Protein AF-X0ZVR0-F1 (afdb_monomer_lite)

Organism: NCBI:txid412755

Foldseek 3Di:
DVVVVVVVVVVVVVVVVPDDDDDPDPPQPDDLQQPPQDADPVQVLCCQLPVDHGDRDGHDDDDPDPDPPPPDDDPVRSVVSNPDPPPCPFDDLANDPAQDWDAGPDDVRGGIDGHDD

Radius of gyration: 25.22 Å; chains: 1; bounding box: 47×50×64 Å

pLDDT: mean 75.49, std 10.74, range [48.56, 94.75]

Structure (mmCIF, N/CA/C/O backbone):
data_AF-X0ZVR0-F1
#
_entry.id   AF-X0ZVR0-F1
#
loop_
_atom_site.group_PDB
_atom_site.id
_atom_site.type_symbol
_atom_site.label_atom_id
_atom_site.label_alt_id
_atom_site.label_comp_id
_atom_site.label_asym_id
_atom_site.label_entity_id
_atom_site.label_seq_id
_atom_site.pdbx_PDB_ins_code
_atom_site.Cartn_x
_atom_site.Cartn_y
_atom_site.Cartn_z
_atom_site.occupancy
_atom_site.B_iso_or_equiv
_atom_site.auth_seq_id
_atom_site.auth_comp_id
_atom_site.auth_asym_id
_atom_site.auth_atom_id
_atom_site.pdbx_PDB_model_num
ATOM 1 N N . MET A 1 1 ? -19.867 -28.840 44.550 1.00 60.94 1 MET A N 1
ATOM 2 C CA . MET A 1 1 ? -18.843 -29.578 43.768 1.00 60.94 1 MET A CA 1
ATOM 3 C C . MET A 1 1 ? -19.136 -29.657 42.271 1.00 60.94 1 MET A C 1
ATOM 5 O O . MET A 1 1 ? -18.25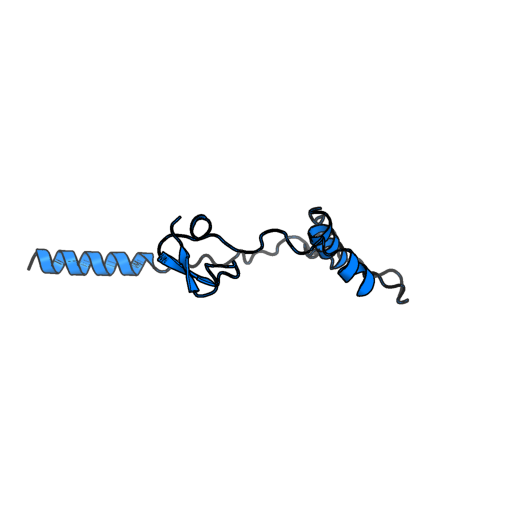3 -29.303 41.509 1.00 60.94 1 MET A O 1
ATOM 9 N N . LYS A 1 2 ? -20.337 -30.060 41.825 1.00 60.06 2 LYS A N 1
ATOM 10 C CA . LYS A 1 2 ? -20.634 -30.280 40.389 1.00 60.06 2 LYS A CA 1
ATOM 11 C C . LYS A 1 2 ? -20.452 -29.037 39.494 1.00 60.06 2 LYS A C 1
ATOM 13 O O . LYS A 1 2 ? -19.868 -29.142 38.427 1.00 60.06 2 LYS A O 1
ATOM 18 N N . ILE A 1 3 ? -20.882 -27.861 39.965 1.00 71.81 3 ILE A N 1
ATOM 19 C CA . ILE A 1 3 ? -20.752 -26.588 39.225 1.00 71.81 3 ILE A CA 1
ATOM 20 C C . ILE A 1 3 ? -19.284 -26.144 39.142 1.00 71.81 3 ILE A C 1
ATOM 22 O O . ILE A 1 3 ? -18.818 -25.739 38.086 1.00 71.81 3 ILE A O 1
ATOM 26 N N . PHE A 1 4 ? -18.532 -26.302 40.234 1.00 74.62 4 PHE A N 1
ATOM 27 C CA . PHE A 1 4 ? -17.103 -25.980 40.272 1.00 74.62 4 PHE A CA 1
ATOM 28 C C . PHE A 1 4 ? -16.294 -26.847 39.297 1.00 74.62 4 PHE A C 1
ATOM 30 O O . PHE A 1 4 ? -15.431 -26.340 38.591 1.00 74.62 4 PHE A O 1
ATOM 37 N N . LEU A 1 5 ? -16.624 -28.141 39.207 1.00 76.31 5 LEU A N 1
ATOM 38 C CA . LEU A 1 5 ? -15.991 -29.060 38.263 1.00 76.31 5 LEU A CA 1
ATOM 39 C C . LEU A 1 5 ? -16.285 -28.671 36.802 1.00 76.31 5 LEU A C 1
ATOM 41 O O . LEU A 1 5 ? -15.384 -28.700 35.971 1.00 76.31 5 LEU A O 1
ATOM 45 N N . ALA A 1 6 ? -17.521 -28.258 36.499 1.00 79.81 6 ALA A N 1
ATOM 46 C CA . ALA A 1 6 ? -17.919 -27.828 35.158 1.00 79.81 6 ALA A CA 1
ATOM 47 C C . ALA A 1 6 ? -17.213 -26.534 34.716 1.00 79.81 6 ALA A C 1
ATOM 49 O O . ALA A 1 6 ? -16.789 -26.424 33.568 1.00 79.81 6 ALA A O 1
ATOM 50 N N . VAL A 1 7 ? -17.033 -25.580 35.635 1.00 81.94 7 VAL A N 1
ATOM 51 C CA . VAL A 1 7 ? -16.326 -24.318 35.360 1.00 81.94 7 VAL A CA 1
ATOM 52 C C . VAL A 1 7 ? -14.843 -24.566 35.079 1.00 81.94 7 VAL A C 1
ATOM 54 O O . VAL A 1 7 ? -14.304 -24.012 34.123 1.00 81.94 7 VAL A O 1
ATOM 57 N N . VAL A 1 8 ? -14.191 -25.445 35.847 1.00 83.75 8 VAL A N 1
ATOM 58 C CA . VAL A 1 8 ? -12.783 -25.807 35.613 1.00 83.75 8 VAL A CA 1
ATOM 59 C C . VAL A 1 8 ? -12.618 -26.519 34.269 1.00 83.75 8 VAL A C 1
ATOM 61 O O . VAL A 1 8 ? -11.731 -26.165 33.497 1.00 83.75 8 VAL A O 1
ATOM 64 N N . LEU A 1 9 ? -13.507 -27.460 33.941 1.00 83.25 9 LEU A N 1
ATOM 65 C CA . LEU A 1 9 ? -13.450 -28.186 32.671 1.00 83.25 9 LEU A CA 1
ATOM 66 C C . LEU A 1 9 ? -13.665 -27.254 31.465 1.00 83.25 9 LEU A C 1
ATOM 68 O O . LEU A 1 9 ? -12.963 -27.365 30.462 1.00 83.25 9 LEU A O 1
ATOM 72 N N . SER A 1 10 ? -14.582 -26.288 31.586 1.00 80.69 10 SER A N 1
ATOM 73 C CA . SER A 1 10 ? -14.834 -25.267 30.562 1.00 80.69 10 SER A CA 1
ATOM 74 C C . SER A 1 10 ? -13.641 -24.328 30.364 1.00 80.69 10 SER A C 1
ATOM 76 O O . SER A 1 10 ? -13.323 -23.980 29.228 1.00 80.69 10 SER A O 1
ATOM 78 N N . ALA A 1 11 ? -12.973 -23.919 31.445 1.00 79.25 11 ALA A N 1
ATOM 79 C CA . ALA A 1 11 ? -11.795 -23.057 31.369 1.00 79.25 11 ALA A CA 1
ATOM 80 C C . ALA A 1 11 ? -10.603 -23.779 30.717 1.00 79.25 11 ALA A C 1
ATOM 82 O O . ALA A 1 11 ? -9.895 -23.193 29.897 1.00 79.25 11 ALA A O 1
ATOM 83 N N . MET A 1 12 ? -10.421 -25.070 31.013 1.00 79.38 12 MET A N 1
ATOM 84 C CA . MET A 1 12 ? -9.390 -25.897 30.377 1.00 79.38 12 MET A CA 1
ATOM 85 C C . MET A 1 12 ? -9.652 -26.099 28.879 1.00 79.38 12 MET A C 1
ATOM 87 O O . MET A 1 12 ? -8.717 -26.055 28.083 1.00 79.38 12 MET A O 1
ATOM 91 N N . PHE A 1 13 ? -10.916 -26.262 28.479 1.00 76.94 13 PHE A N 1
ATOM 92 C CA . PHE A 1 13 ? -11.284 -26.416 27.070 1.00 76.94 13 PHE A CA 1
ATOM 93 C C . PHE A 1 13 ? -11.037 -25.134 26.257 1.00 76.94 13 PHE A C 1
ATOM 95 O O . PHE A 1 13 ? -10.574 -25.193 25.121 1.00 76.94 13 PHE A O 1
ATOM 102 N N . MET A 1 14 ? -11.277 -23.963 26.856 1.00 75.25 14 MET A N 1
ATOM 103 C CA . MET A 1 14 ? -11.060 -22.666 26.206 1.00 75.25 14 MET A CA 1
ATOM 104 C C . MET A 1 14 ? -9.567 -22.341 26.024 1.00 75.25 14 MET A C 1
ATOM 106 O O . MET A 1 14 ? -9.182 -21.787 24.997 1.00 75.25 14 MET A O 1
ATOM 110 N N . ALA A 1 15 ? -8.709 -22.757 26.962 1.00 70.31 15 ALA A N 1
ATOM 111 C CA . ALA A 1 15 ? -7.257 -22.620 26.829 1.00 70.31 15 ALA A CA 1
ATOM 112 C C . ALA A 1 15 ? -6.674 -23.480 25.688 1.00 70.31 15 ALA A C 1
ATOM 114 O O . ALA A 1 15 ? -5.698 -23.080 25.058 1.00 70.31 15 ALA A O 1
ATOM 115 N N . PHE A 1 16 ? -7.291 -24.628 25.381 1.00 68.06 16 PHE A N 1
ATOM 116 C CA . PHE A 1 16 ? -6.835 -25.531 24.318 1.00 68.06 16 PHE A CA 1
ATOM 117 C C . PHE A 1 16 ? -7.080 -24.977 22.902 1.00 68.06 16 PHE A C 1
ATOM 119 O O . PHE A 1 16 ? -6.340 -25.291 21.975 1.00 68.06 16 PHE A O 1
ATOM 126 N N . MET A 1 17 ? -8.081 -24.108 22.730 1.00 68.31 17 MET A N 1
ATOM 127 C CA . MET A 1 17 ? -8.435 -23.519 21.428 1.00 68.31 17 MET A CA 1
ATOM 128 C C . MET A 1 17 ? -7.579 -22.298 21.044 1.00 68.31 17 MET A C 1
ATOM 130 O O . MET A 1 17 ? -7.658 -21.826 19.915 1.00 68.31 17 MET A O 1
ATOM 134 N N . CYS A 1 18 ? -6.735 -21.789 21.948 1.00 61.69 18 CYS A N 1
ATOM 135 C CA . CYS A 1 18 ? -5.964 -20.553 21.751 1.00 61.69 18 CYS A CA 1
ATOM 136 C C . CYS A 1 18 ? -4.625 -20.751 20.990 1.00 61.69 18 CYS A C 1
ATOM 138 O O . CYS A 1 18 ? -3.825 -19.826 20.893 1.00 61.69 18 CYS A O 1
ATOM 140 N N . GLY A 1 19 ? -4.333 -21.956 20.483 1.00 59.97 19 GLY A N 1
ATOM 141 C CA . GLY A 1 19 ? -2.948 -22.373 20.207 1.00 59.97 19 GLY A CA 1
ATOM 142 C C . GLY A 1 19 ? -2.531 -22.676 18.766 1.00 59.97 19 GLY A C 1
ATOM 143 O O . GLY A 1 19 ? -1.396 -23.104 18.582 1.00 59.97 19 GLY A O 1
ATOM 144 N N . THR A 1 20 ? -3.369 -22.498 17.743 1.00 61.00 20 THR A N 1
ATOM 145 C CA . THR A 1 20 ? -2.951 -22.799 16.356 1.00 61.00 20 THR A CA 1
ATOM 146 C C . THR A 1 20 ? -2.746 -21.521 15.552 1.00 61.00 20 THR A C 1
ATOM 148 O O . THR A 1 20 ? -3.603 -21.072 14.800 1.00 61.00 20 THR A O 1
ATOM 151 N N . GLY A 1 21 ? -1.572 -20.910 15.718 1.00 63.31 21 GLY A N 1
ATOM 152 C CA . GLY A 1 21 ? -1.073 -19.969 14.721 1.00 63.31 21 GLY A CA 1
ATOM 153 C C . GLY A 1 21 ? -0.7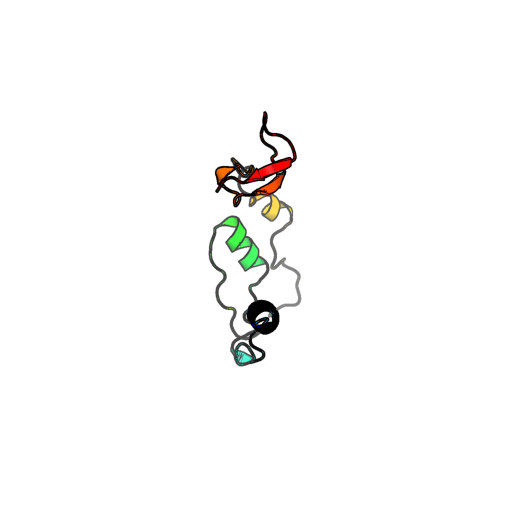73 -20.752 13.447 1.00 63.31 21 GLY A C 1
ATOM 154 O O . GLY A 1 21 ? 0.066 -21.651 13.471 1.00 63.31 21 GLY A O 1
ATOM 155 N N . MET A 1 22 ? -1.475 -20.459 12.352 1.00 65.69 22 MET A N 1
ATOM 156 C CA . MET A 1 22 ? -1.100 -20.995 11.047 1.00 65.69 22 MET A CA 1
ATOM 157 C C . MET A 1 22 ? 0.254 -20.398 10.672 1.00 65.69 22 MET A C 1
ATOM 159 O O . MET A 1 22 ? 0.354 -19.218 10.341 1.00 65.69 22 MET A O 1
ATOM 163 N N . ALA A 1 23 ? 1.307 -21.205 10.784 1.00 68.69 23 ALA A N 1
ATOM 164 C CA . ALA A 1 23 ? 2.558 -20.899 10.118 1.00 68.69 23 ALA A CA 1
ATOM 165 C C . ALA A 1 23 ? 2.291 -20.899 8.607 1.00 68.69 23 ALA A C 1
ATOM 167 O O . ALA A 1 23 ? 1.524 -21.730 8.115 1.00 68.69 23 ALA A O 1
ATOM 168 N N . GLY A 1 24 ? 2.886 -19.944 7.891 1.00 67.62 24 GLY A N 1
ATOM 169 C CA . GLY A 1 24 ? 2.844 -19.937 6.432 1.00 67.62 24 GLY A CA 1
ATOM 170 C C . GLY A 1 24 ? 3.418 -21.232 5.853 1.00 67.62 24 GLY A C 1
ATOM 171 O O . GLY A 1 24 ? 4.112 -21.982 6.545 1.00 67.62 24 GLY A O 1
ATOM 172 N N . ASP A 1 25 ? 3.112 -21.495 4.586 1.00 78.06 25 ASP A N 1
ATOM 173 C CA . ASP A 1 25 ? 3.641 -22.665 3.895 1.00 78.06 25 ASP A CA 1
ATOM 174 C C . ASP A 1 25 ? 5.179 -22.604 3.843 1.00 78.06 25 ASP A C 1
ATOM 176 O O . ASP A 1 25 ? 5.757 -21.598 3.432 1.00 78.06 25 ASP A O 1
ATOM 180 N N . ILE A 1 26 ? 5.835 -23.672 4.308 1.00 74.94 26 ILE A N 1
ATOM 181 C CA . ILE A 1 26 ? 7.296 -23.821 4.252 1.00 74.94 26 ILE A CA 1
ATOM 182 C C . ILE A 1 26 ? 7.758 -24.434 2.930 1.00 74.94 26 ILE A C 1
ATOM 184 O O . ILE A 1 26 ? 8.963 -24.518 2.683 1.00 74.94 26 ILE A O 1
ATOM 188 N N . ASN A 1 27 ? 6.824 -24.919 2.109 1.00 80.25 27 ASN A N 1
ATOM 189 C CA . ASN A 1 27 ? 7.152 -25.425 0.793 1.00 80.25 27 ASN A CA 1
ATOM 190 C C . ASN A 1 27 ? 7.686 -24.278 -0.072 1.00 80.25 27 ASN A C 1
ATOM 192 O O . ASN A 1 27 ? 7.187 -23.151 0.007 1.00 80.25 27 ASN A O 1
ATOM 196 N N . PRO A 1 28 ? 8.709 -24.544 -0.899 1.00 67.06 28 PRO A N 1
ATOM 197 C CA . PRO A 1 28 ? 9.207 -23.543 -1.822 1.00 67.06 28 PRO A CA 1
ATOM 198 C C . PRO A 1 28 ? 8.066 -23.104 -2.758 1.00 67.06 28 PRO A C 1
ATOM 200 O O . PRO A 1 28 ? 7.311 -23.955 -3.230 1.00 67.06 28 PRO A O 1
ATOM 203 N N . PRO A 1 29 ? 7.940 -21.797 -3.051 1.00 69.06 29 PRO A N 1
ATOM 204 C CA . PRO A 1 29 ? 6.828 -21.255 -3.837 1.00 69.06 29 PRO A CA 1
ATOM 205 C C . PRO A 1 29 ? 6.832 -21.693 -5.313 1.00 69.06 29 PRO A C 1
ATOM 207 O O . PRO A 1 29 ? 5.895 -21.382 -6.041 1.00 69.06 29 PRO A O 1
ATOM 210 N N . GLY A 1 30 ? 7.871 -22.401 -5.754 1.00 73.44 30 GLY A N 1
ATOM 211 C CA . GLY A 1 30 ? 8.051 -22.889 -7.116 1.00 73.44 30 GLY A CA 1
ATOM 212 C C . GLY A 1 30 ? 9.457 -23.447 -7.316 1.00 73.44 30 GLY A C 1
ATOM 213 O O . GLY A 1 30 ? 10.277 -23.471 -6.388 1.00 73.44 30 GLY A O 1
ATOM 214 N N . LEU A 1 31 ? 9.740 -23.909 -8.529 1.00 76.25 31 LEU A N 1
ATOM 215 C CA . LEU A 1 31 ? 11.089 -24.256 -8.959 1.00 76.25 31 LEU A CA 1
ATOM 216 C C . LEU A 1 31 ? 11.906 -22.968 -9.182 1.00 76.25 31 LEU A C 1
ATOM 218 O O . LEU A 1 31 ? 11.337 -21.920 -9.472 1.00 76.25 31 LEU A O 1
ATOM 222 N N . PRO A 1 32 ? 13.249 -23.002 -9.104 1.00 68.00 32 PRO A N 1
ATOM 223 C CA . PRO A 1 32 ? 14.072 -21.815 -9.372 1.00 68.00 32 PRO A CA 1
ATOM 224 C C . PRO A 1 32 ? 13.847 -21.195 -10.764 1.00 68.00 32 PRO A C 1
ATOM 226 O O . PRO A 1 32 ? 14.021 -19.990 -10.948 1.00 68.00 32 PRO A O 1
ATOM 229 N N . GLU A 1 33 ? 13.448 -22.016 -11.738 1.00 69.94 33 GLU A N 1
ATOM 230 C CA . GLU A 1 33 ? 13.080 -21.602 -13.099 1.00 69.94 33 GLU A CA 1
ATOM 231 C C . GLU A 1 33 ? 11.754 -20.828 -13.170 1.00 69.94 33 GLU A C 1
ATOM 233 O O . GLU A 1 33 ? 11.545 -20.067 -14.113 1.00 69.94 33 GLU A O 1
ATOM 238 N N . ASP A 1 34 ? 10.908 -20.932 -12.144 1.00 70.12 34 ASP A N 1
ATOM 239 C CA . ASP A 1 34 ? 9.671 -20.155 -12.028 1.00 70.12 34 ASP A CA 1
ATOM 240 C C . ASP A 1 34 ? 9.935 -18.719 -11.551 1.00 70.12 34 ASP A C 1
ATOM 242 O O . ASP A 1 34 ? 9.038 -17.882 -11.578 1.00 70.12 34 ASP A O 1
ATOM 246 N N . GLY A 1 35 ? 11.174 -18.406 -11.152 1.00 70.44 35 GLY A N 1
ATOM 247 C CA . GLY A 1 35 ? 11.546 -17.098 -10.628 1.00 70.44 35 GLY A CA 1
ATOM 248 C C . GLY A 1 35 ? 11.297 -16.946 -9.133 1.00 70.44 35 GLY A C 1
ATOM 249 O O . GLY A 1 35 ? 10.873 -17.860 -8.434 1.00 70.44 35 GLY A O 1
ATOM 250 N N . SER A 1 36 ? 11.590 -15.755 -8.609 1.00 69.38 36 SER A N 1
ATOM 251 C CA . SER A 1 36 ? 11.396 -15.460 -7.183 1.00 69.38 36 SER A CA 1
ATOM 252 C C . SER A 1 36 ? 9.930 -15.237 -6.806 1.00 69.38 36 SER A C 1
ATOM 254 O O . SER A 1 36 ? 9.622 -15.102 -5.623 1.00 69.38 36 SER A O 1
ATOM 256 N N . GLY A 1 37 ? 9.038 -15.096 -7.794 1.00 71.50 37 GLY A N 1
ATOM 257 C CA . GLY A 1 37 ? 7.677 -14.614 -7.572 1.00 71.50 37 GLY A CA 1
ATOM 258 C C . GLY A 1 37 ? 7.607 -13.169 -7.048 1.00 71.50 37 GLY A C 1
ATOM 259 O O . GLY A 1 37 ? 6.513 -12.684 -6.770 1.00 71.50 37 GLY A O 1
ATOM 260 N N . MET A 1 38 ? 8.743 -12.468 -6.897 1.00 73.75 38 MET A N 1
ATOM 261 C CA . MET A 1 38 ? 8.796 -11.124 -6.315 1.00 73.75 38 MET A CA 1
ATOM 262 C C . MET A 1 38 ? 8.655 -10.028 -7.381 1.00 73.75 38 MET A C 1
ATOM 264 O O . MET A 1 38 ? 9.503 -9.952 -8.274 1.00 73.75 38 MET A O 1
ATOM 268 N N . PRO A 1 39 ? 7.653 -9.139 -7.275 1.00 75.81 39 PRO A N 1
ATOM 269 C CA . PRO A 1 39 ? 7.477 -8.040 -8.219 1.00 75.81 39 PRO A CA 1
ATOM 270 C C . PRO A 1 39 ? 8.689 -7.103 -8.216 1.00 75.81 39 PRO A C 1
ATOM 272 O O . PRO A 1 39 ? 9.346 -6.907 -7.189 1.00 75.81 39 PRO A O 1
ATOM 275 N N . THR A 1 40 ? 8.975 -6.481 -9.358 1.00 79.25 40 THR A N 1
ATOM 276 C CA . THR A 1 40 ? 10.020 -5.458 -9.431 1.00 79.25 40 THR A CA 1
ATOM 277 C C . THR A 1 40 ? 9.548 -4.159 -8.777 1.00 79.25 40 THR A C 1
ATOM 279 O O . THR A 1 40 ? 8.352 -3.906 -8.626 1.00 79.25 40 THR A O 1
ATOM 282 N N . LEU A 1 41 ? 10.483 -3.274 -8.419 1.00 79.62 41 LEU A N 1
ATOM 283 C CA . LEU A 1 41 ? 10.117 -1.948 -7.910 1.00 79.62 41 LEU A CA 1
ATOM 284 C C . LEU A 1 41 ? 9.322 -1.124 -8.944 1.00 79.62 41 LEU A C 1
ATOM 286 O O . LEU A 1 41 ? 8.490 -0.305 -8.559 1.00 79.62 41 LEU A O 1
ATOM 290 N N . LEU A 1 42 ? 9.544 -1.358 -10.242 1.00 80.75 42 LEU A N 1
ATOM 291 C CA . LEU A 1 42 ? 8.748 -0.759 -11.313 1.00 80.75 42 LEU A CA 1
ATOM 292 C C . LEU A 1 42 ? 7.311 -1.299 -11.314 1.00 80.75 42 LEU A C 1
ATOM 294 O O . LEU A 1 42 ? 6.376 -0.524 -11.494 1.00 80.75 42 LEU A O 1
ATOM 298 N N . ASP A 1 43 ? 7.123 -2.594 -11.060 1.00 81.56 43 ASP A N 1
ATOM 299 C CA . ASP A 1 43 ? 5.788 -3.194 -10.954 1.00 81.56 43 ASP A CA 1
ATOM 300 C C . ASP A 1 43 ? 5.025 -2.654 -9.745 1.00 81.56 43 ASP A C 1
ATOM 302 O O . ASP A 1 43 ? 3.849 -2.317 -9.858 1.00 81.56 43 ASP A O 1
ATOM 306 N N . ILE A 1 44 ? 5.703 -2.496 -8.603 1.00 81.31 44 ILE A N 1
ATOM 307 C CA . ILE A 1 44 ? 5.122 -1.869 -7.406 1.00 81.31 44 ILE A CA 1
ATOM 308 C C . ILE A 1 44 ? 4.706 -0.429 -7.712 1.00 81.31 44 ILE A C 1
ATOM 310 O O . ILE A 1 44 ? 3.601 -0.016 -7.365 1.00 81.31 44 ILE A O 1
ATOM 314 N N . TYR A 1 45 ? 5.565 0.333 -8.390 1.00 83.12 45 TYR A N 1
ATOM 315 C CA . TYR A 1 45 ? 5.239 1.688 -8.820 1.00 83.12 45 TYR A CA 1
ATOM 316 C C . TYR A 1 45 ? 4.014 1.713 -9.747 1.00 83.12 45 TYR A C 1
ATOM 318 O O . TYR A 1 45 ? 3.094 2.495 -9.520 1.00 83.12 45 TYR A O 1
ATOM 326 N N . ASN A 1 46 ? 3.962 0.839 -10.754 1.00 83.62 46 ASN A N 1
ATOM 327 C CA . ASN A 1 46 ? 2.838 0.766 -11.688 1.00 83.62 46 ASN A CA 1
ATOM 328 C C . ASN A 1 46 ? 1.536 0.374 -10.978 1.00 83.62 46 ASN A C 1
ATOM 330 O O . ASN A 1 46 ? 0.484 0.938 -11.276 1.00 83.62 46 ASN A O 1
ATOM 334 N N . TYR A 1 47 ? 1.605 -0.537 -10.008 1.00 83.44 47 TYR A N 1
ATOM 335 C CA . TYR A 1 47 ? 0.460 -0.899 -9.180 1.00 83.44 47 TYR A CA 1
ATOM 336 C C . TYR A 1 47 ? -0.047 0.293 -8.364 1.00 83.44 47 TYR A C 1
ATOM 338 O O . TYR A 1 47 ? -1.241 0.573 -8.364 1.00 83.44 47 TYR A O 1
ATOM 346 N N . LEU A 1 48 ? 0.848 1.040 -7.716 1.00 80.44 48 LEU A N 1
ATOM 347 C CA . LEU A 1 48 ? 0.468 2.213 -6.924 1.00 80.44 48 LEU A CA 1
ATOM 348 C C . LEU A 1 48 ? -0.080 3.356 -7.786 1.00 80.44 48 LEU A C 1
ATOM 350 O O . LEU A 1 48 ? -1.035 4.017 -7.389 1.00 80.44 48 LEU A O 1
ATOM 354 N N . ALA A 1 49 ? 0.510 3.589 -8.957 1.00 81.06 49 ALA A N 1
ATOM 355 C CA . ALA A 1 49 ? 0.138 4.698 -9.828 1.00 81.06 49 ALA A CA 1
ATOM 356 C C . ALA A 1 49 ? -1.117 4.412 -10.672 1.00 81.06 49 ALA A C 1
ATOM 358 O O . ALA A 1 49 ? -1.867 5.332 -10.986 1.00 81.06 49 ALA A O 1
ATOM 359 N N . GLN A 1 50 ? -1.334 3.159 -11.084 1.00 82.94 50 GLN A N 1
ATOM 360 C CA . GLN A 1 50 ? -2.343 2.796 -12.093 1.00 82.94 50 GLN A CA 1
ATOM 361 C C . GLN A 1 50 ? -3.295 1.680 -11.641 1.00 82.94 50 GLN A C 1
ATOM 363 O O . GLN A 1 50 ? -4.241 1.363 -12.358 1.00 82.94 50 GLN A O 1
ATOM 368 N N . GLY A 1 51 ? -3.059 1.058 -10.483 1.00 79.94 51 GLY A N 1
ATOM 369 C CA . GLY A 1 51 ? -3.814 -0.111 -10.021 1.00 79.94 51 GLY A CA 1
ATOM 370 C C . GLY A 1 51 ? -3.521 -1.392 -10.810 1.00 79.94 51 GLY A C 1
ATOM 371 O O . GLY A 1 51 ? -4.218 -2.387 -10.631 1.00 79.94 51 GLY A O 1
ATOM 372 N N . THR A 1 52 ? -2.515 -1.384 -11.690 1.00 80.56 52 THR A N 1
ATOM 373 C CA . THR A 1 52 ? -2.174 -2.521 -12.553 1.00 80.56 52 THR A CA 1
ATOM 374 C C . THR A 1 52 ? -1.473 -3.608 -11.735 1.00 80.56 52 THR A C 1
ATOM 376 O O . THR A 1 52 ? -0.378 -3.351 -11.231 1.00 80.56 52 THR A O 1
ATOM 379 N N . PRO A 1 53 ? -2.050 -4.817 -11.587 1.00 80.88 53 PRO A N 1
ATOM 380 C CA . PRO A 1 53 ? -1.410 -5.903 -10.852 1.00 80.88 53 PRO A CA 1
ATOM 381 C C . PRO A 1 53 ? -0.051 -6.260 -11.451 1.00 80.88 53 PRO A C 1
ATOM 383 O O . PRO A 1 53 ? 0.095 -6.330 -12.673 1.00 80.88 53 PRO A O 1
ATOM 386 N N . ALA A 1 54 ? 0.932 -6.514 -10.587 1.00 79.38 54 ALA A N 1
ATOM 387 C CA . ALA A 1 54 ? 2.238 -6.973 -11.029 1.00 79.38 54 ALA A CA 1
ATOM 388 C C . ALA A 1 54 ? 2.116 -8.356 -11.698 1.00 79.38 54 ALA A C 1
ATOM 390 O O . ALA A 1 54 ? 1.450 -9.238 -11.143 1.00 79.38 54 ALA A O 1
ATOM 391 N N . PRO A 1 55 ? 2.747 -8.579 -12.863 1.00 75.81 55 PRO A N 1
ATOM 392 C CA . PRO A 1 55 ? 2.835 -9.915 -13.432 1.00 75.81 55 PRO A CA 1
ATOM 393 C C . PRO A 1 55 ? 3.670 -10.814 -12.513 1.00 75.81 55 PRO A C 1
ATOM 395 O O . PRO A 1 55 ? 4.591 -10.340 -11.848 1.00 75.81 55 PRO A O 1
ATOM 398 N N . THR A 1 56 ? 3.381 -12.118 -12.495 1.00 70.44 56 THR A N 1
ATOM 399 C CA . THR A 1 56 ? 4.258 -13.089 -11.832 1.00 70.44 56 THR A CA 1
ATOM 400 C C . THR A 1 56 ? 5.609 -13.083 -12.554 1.00 70.44 56 THR A C 1
ATOM 402 O O . THR A 1 56 ? 5.652 -13.397 -13.748 1.00 70.44 56 THR A O 1
ATOM 405 N N . PRO A 1 57 ? 6.706 -12.696 -11.884 1.00 68.69 57 PRO A N 1
ATOM 406 C CA . PRO A 1 57 ? 8.021 -12.706 -12.507 1.00 68.69 57 PRO A CA 1
ATOM 407 C C . PRO A 1 57 ? 8.430 -14.145 -12.817 1.00 68.69 57 PRO A C 1
ATOM 409 O O . PRO A 1 57 ? 8.284 -15.005 -11.956 1.00 68.69 57 PRO A O 1
ATOM 412 N N . GLY A 1 58 ? 8.946 -14.386 -14.025 1.00 69.00 58 GLY A N 1
ATOM 413 C CA . GLY A 1 58 ? 9.544 -15.673 -14.400 1.00 69.00 58 GLY A CA 1
ATOM 414 C C . GLY A 1 58 ? 10.977 -15.833 -13.879 1.00 69.00 58 GLY A C 1
ATOM 415 O O . GLY A 1 58 ? 11.424 -15.051 -13.037 1.00 69.00 58 GLY A O 1
ATOM 416 N N . ALA A 1 59 ? 11.707 -16.823 -14.415 1.00 70.81 59 ALA A N 1
ATOM 417 C CA . ALA A 1 59 ? 13.101 -17.128 -14.073 1.00 70.81 59 ALA A CA 1
ATOM 418 C C . ALA A 1 59 ? 13.959 -15.873 -13.836 1.00 70.81 59 ALA A C 1
ATOM 420 O O . ALA A 1 59 ? 13.927 -14.926 -14.630 1.00 70.81 59 ALA A O 1
ATOM 421 N N . PHE A 1 60 ? 14.773 -15.894 -12.774 1.00 67.69 60 PHE A N 1
ATOM 422 C CA . PHE A 1 60 ? 15.757 -14.839 -12.545 1.00 67.69 60 PHE A CA 1
ATOM 423 C C . PHE A 1 60 ? 16.660 -14.715 -13.775 1.00 67.69 60 PHE A C 1
ATOM 425 O O . PHE A 1 60 ? 17.354 -15.661 -14.151 1.00 67.69 60 PHE A O 1
ATOM 432 N N . LYS A 1 61 ? 16.641 -13.538 -14.399 1.00 66.06 61 LYS A N 1
ATOM 433 C CA . LYS A 1 61 ? 17.523 -13.197 -15.506 1.00 66.06 61 LYS A CA 1
ATOM 434 C C . LYS A 1 61 ? 18.481 -12.122 -15.025 1.00 66.06 61 LYS A C 1
ATOM 436 O O . LYS A 1 61 ? 18.041 -11.069 -14.561 1.00 66.06 61 LYS A O 1
ATOM 441 N N . GLU A 1 62 ? 19.778 -12.391 -15.133 1.00 65.06 62 GLU A N 1
ATOM 442 C CA . GLU A 1 62 ? 20.767 -11.352 -14.879 1.00 65.06 62 GLU A CA 1
ATOM 443 C C . GLU A 1 62 ? 20.560 -10.177 -15.846 1.00 65.06 62 GLU A C 1
ATOM 445 O O . GLU A 1 62 ? 20.171 -10.378 -17.001 1.00 65.06 62 GLU A O 1
ATOM 450 N N . PRO A 1 63 ? 20.763 -8.936 -15.384 1.00 63.06 63 PRO A N 1
ATOM 451 C CA . PRO A 1 63 ? 20.650 -7.776 -16.249 1.00 63.06 63 PRO A CA 1
ATOM 452 C C . PRO A 1 63 ? 21.685 -7.864 -17.379 1.00 63.06 63 PRO A C 1
ATOM 454 O O . PRO A 1 63 ? 22.883 -7.929 -17.128 1.00 63.06 63 PRO A O 1
ATOM 457 N N . ASP A 1 64 ? 21.222 -7.795 -18.631 1.00 63.34 64 ASP A N 1
ATOM 458 C CA . ASP A 1 64 ? 22.063 -7.925 -19.836 1.00 63.34 64 ASP A CA 1
ATOM 459 C C . ASP A 1 64 ? 23.079 -6.760 -20.017 1.00 63.34 64 ASP A C 1
ATOM 461 O O . ASP A 1 64 ? 23.773 -6.689 -21.031 1.00 63.34 64 ASP A O 1
ATOM 465 N N . SER A 1 65 ? 23.175 -5.796 -19.085 1.00 56.78 65 SER A N 1
ATOM 466 C CA . SER A 1 65 ? 24.183 -4.721 -19.138 1.00 56.78 65 SER A CA 1
ATOM 467 C C . SER A 1 65 ? 24.456 -4.017 -17.795 1.00 56.78 65 SER A C 1
ATOM 469 O O . SER A 1 65 ? 23.547 -3.566 -17.107 1.00 56.78 65 SER A O 1
ATOM 471 N N . GLU A 1 66 ? 25.745 -3.823 -17.481 1.00 57.03 66 GLU A N 1
ATOM 472 C CA . GLU A 1 66 ? 26.286 -3.098 -16.308 1.00 57.03 66 GLU A CA 1
ATOM 473 C C . GLU A 1 66 ? 26.134 -1.560 -16.358 1.00 57.03 66 GLU A C 1
ATOM 475 O O . GLU A 1 66 ? 26.739 -0.841 -15.562 1.00 57.03 66 GLU A O 1
ATOM 480 N N . LYS A 1 67 ? 25.361 -0.987 -17.285 1.00 48.56 67 LYS A N 1
ATOM 481 C CA . LYS A 1 67 ? 25.284 0.477 -17.422 1.00 48.56 67 LYS A CA 1
ATOM 482 C C . LYS A 1 67 ? 23.968 1.024 -16.904 1.00 48.56 67 LYS A C 1
ATOM 484 O O . LYS A 1 67 ? 22.914 0.739 -17.457 1.00 48.56 67 LYS A O 1
ATOM 489 N N . GLY A 1 68 ? 24.095 1.866 -15.874 1.00 54.91 68 GLY A N 1
ATOM 490 C CA . GLY A 1 68 ? 23.047 2.606 -15.171 1.00 54.91 68 GLY A CA 1
ATOM 491 C C . GLY A 1 68 ? 22.263 3.591 -16.037 1.00 54.91 68 GLY A C 1
ATOM 492 O O . GLY A 1 68 ? 22.242 4.790 -15.772 1.00 54.91 68 GLY A O 1
ATOM 493 N N . ILE A 1 69 ? 21.582 3.082 -17.056 1.00 49.66 69 ILE A N 1
ATOM 494 C CA . ILE A 1 69 ? 20.370 3.696 -17.574 1.00 49.66 69 ILE A CA 1
ATOM 495 C C . ILE A 1 69 ? 19.302 3.25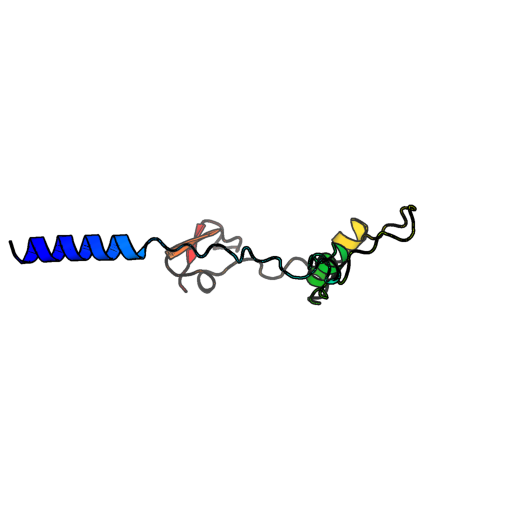6 -16.587 1.00 49.66 69 ILE A C 1
ATOM 497 O O . ILE A 1 69 ? 18.944 2.083 -16.563 1.00 49.66 69 ILE A O 1
ATOM 501 N N . GLY A 1 70 ? 18.923 4.167 -15.687 1.00 54.91 70 GLY A N 1
ATOM 502 C CA . GLY A 1 70 ? 18.065 3.874 -14.546 1.00 54.91 70 GLY A CA 1
ATOM 503 C C . GLY A 1 70 ? 16.896 2.987 -14.951 1.00 54.91 70 GLY A C 1
ATOM 504 O O . GLY A 1 70 ? 15.954 3.441 -15.590 1.00 54.91 70 GLY A O 1
ATOM 505 N N . THR A 1 71 ? 16.935 1.725 -14.528 1.00 62.88 71 THR A N 1
ATOM 506 C CA . THR A 1 71 ? 15.826 0.761 -14.624 1.00 62.88 71 THR A CA 1
ATOM 507 C C . THR A 1 71 ? 14.637 1.168 -13.744 1.00 62.88 71 THR A C 1
ATOM 509 O O . THR A 1 71 ? 13.695 0.409 -13.548 1.00 62.88 71 THR A O 1
ATOM 512 N N . MET A 1 72 ? 14.696 2.379 -13.194 1.00 69.62 72 MET A N 1
ATOM 513 C CA . MET A 1 72 ? 13.940 2.888 -12.076 1.00 69.62 72 MET A CA 1
ATOM 514 C C . MET A 1 72 ? 13.449 4.291 -12.397 1.00 69.62 72 MET A C 1
ATOM 516 O O . MET A 1 72 ? 14.149 5.078 -13.036 1.00 69.62 72 MET A O 1
ATOM 520 N N . LYS A 1 73 ? 12.256 4.603 -11.895 1.00 79.00 73 LYS A N 1
ATOM 521 C CA . LYS A 1 73 ? 11.708 5.955 -11.915 1.00 79.00 73 LYS A CA 1
ATOM 522 C C . LYS A 1 73 ? 12.573 6.892 -11.081 1.00 79.00 73 LYS A C 1
ATOM 524 O O . LYS A 1 73 ? 13.033 6.536 -9.995 1.00 79.00 73 LYS A O 1
ATOM 529 N N . THR A 1 74 ? 12.792 8.092 -11.595 1.00 81.56 74 THR A N 1
ATOM 530 C CA . THR A 1 74 ? 13.395 9.188 -10.840 1.00 81.56 74 THR A CA 1
ATOM 531 C C . THR A 1 74 ? 12.476 9.604 -9.693 1.00 81.56 74 THR A C 1
ATOM 533 O O . THR A 1 74 ? 11.264 9.404 -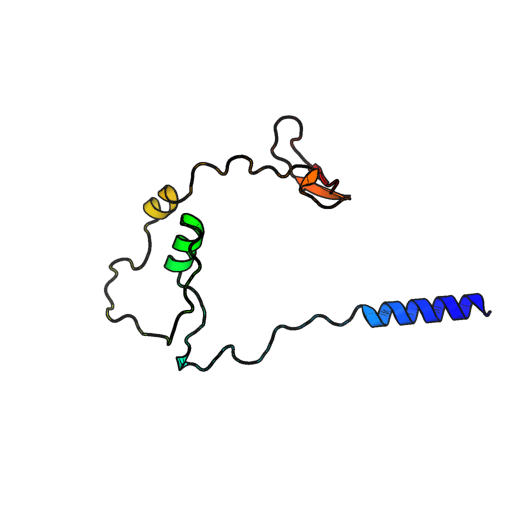9.742 1.00 81.56 74 THR A O 1
ATOM 536 N N . ILE A 1 75 ? 13.041 10.230 -8.658 1.00 77.38 75 ILE A N 1
ATOM 537 C CA . ILE A 1 75 ? 12.256 10.754 -7.527 1.00 77.38 75 ILE A CA 1
ATOM 538 C C . ILE A 1 75 ? 11.180 11.737 -8.014 1.00 77.38 75 ILE A C 1
ATOM 540 O O . ILE A 1 75 ? 10.069 11.736 -7.492 1.00 77.38 75 ILE A O 1
ATOM 544 N N . THR A 1 76 ? 11.491 12.534 -9.040 1.00 82.25 76 THR A N 1
ATOM 545 C CA . THR A 1 76 ? 10.538 13.458 -9.663 1.00 82.25 76 THR A CA 1
ATOM 546 C C . THR A 1 76 ? 9.373 12.716 -10.312 1.00 82.25 76 THR A C 1
ATOM 548 O O . THR A 1 76 ? 8.229 13.032 -10.013 1.00 82.25 76 THR A O 1
ATOM 551 N N . GLU A 1 77 ? 9.640 11.684 -11.121 1.00 83.19 77 GLU A N 1
ATOM 552 C CA . GLU A 1 77 ? 8.578 10.864 -11.725 1.00 83.19 77 GLU A CA 1
ATOM 553 C C . GLU A 1 77 ? 7.713 10.175 -10.662 1.00 83.19 77 GLU A C 1
ATOM 555 O O . GLU A 1 77 ? 6.505 10.062 -10.834 1.00 83.19 77 GLU A O 1
ATOM 560 N N . VAL A 1 78 ? 8.310 9.739 -9.546 1.00 81.62 78 VAL A N 1
ATOM 561 C CA . VAL A 1 78 ? 7.552 9.170 -8.422 1.00 81.62 78 VAL A CA 1
ATOM 562 C C . VAL A 1 78 ? 6.642 10.214 -7.788 1.00 81.62 78 VAL A C 1
ATOM 564 O O . VAL A 1 78 ? 5.474 9.927 -7.555 1.00 81.62 78 VAL A O 1
ATOM 567 N N . TYR A 1 79 ? 7.152 11.418 -7.528 1.00 78.25 79 TYR A N 1
ATOM 568 C CA . TYR A 1 79 ? 6.365 12.503 -6.945 1.00 78.25 79 TYR A CA 1
ATOM 569 C C . TYR A 1 79 ? 5.191 12.915 -7.842 1.00 78.25 79 TYR A C 1
ATOM 571 O O . TYR A 1 79 ? 4.079 13.085 -7.352 1.00 78.25 79 TYR A O 1
ATOM 579 N N . GLU A 1 80 ? 5.419 13.026 -9.150 1.00 83.31 80 GLU A N 1
ATOM 580 C CA . GLU A 1 80 ? 4.387 13.379 -10.133 1.00 83.31 80 GLU A CA 1
ATOM 581 C C . GLU A 1 80 ? 3.322 12.290 -10.308 1.00 83.31 80 GLU A C 1
ATOM 583 O O . GLU A 1 80 ? 2.184 12.587 -10.668 1.00 83.31 80 GLU A O 1
ATOM 588 N N . ALA A 1 81 ? 3.677 11.032 -10.053 1.00 80.31 81 ALA A N 1
ATOM 589 C CA . ALA A 1 81 ? 2.764 9.903 -10.165 1.00 80.31 81 ALA A CA 1
ATOM 590 C C . ALA A 1 81 ? 1.871 9.696 -8.945 1.00 80.31 81 ALA A C 1
ATOM 592 O O . ALA A 1 81 ? 0.921 8.920 -9.031 1.00 80.31 81 ALA A O 1
ATOM 593 N N . ILE A 1 82 ? 2.160 10.357 -7.820 1.00 74.50 82 ILE A N 1
ATOM 594 C CA . ILE A 1 82 ? 1.253 10.366 -6.675 1.00 74.50 82 ILE A CA 1
ATOM 595 C C . ILE A 1 82 ? 0.008 11.141 -7.124 1.00 74.50 82 ILE A C 1
ATOM 597 O O . ILE A 1 82 ? 0.105 12.350 -7.362 1.00 74.50 82 ILE A O 1
ATOM 601 N N . PRO A 1 83 ? -1.158 10.481 -7.278 1.00 64.94 83 PRO A N 1
ATOM 602 C CA . PRO A 1 83 ? -2.373 11.190 -7.632 1.00 64.94 83 PRO A CA 1
ATOM 603 C C . PRO A 1 83 ? -2.652 12.260 -6.573 1.00 64.94 83 PRO A C 1
ATOM 605 O O . PRO A 1 83 ? -2.221 12.148 -5.424 1.00 64.94 83 PRO A O 1
ATOM 608 N N . THR A 1 84 ? -3.352 13.312 -6.998 1.00 64.50 84 THR A N 1
ATOM 609 C CA . THR A 1 84 ? -3.838 14.448 -6.197 1.00 64.50 84 THR A CA 1
ATOM 610 C C . THR A 1 84 ? -4.093 14.045 -4.737 1.00 64.50 84 THR A C 1
ATOM 612 O O . THR A 1 84 ? -4.662 12.968 -4.546 1.00 64.50 84 THR A O 1
ATOM 615 N N . PRO A 1 85 ? -3.711 14.861 -3.723 1.00 62.09 85 PRO A N 1
ATOM 616 C CA . PRO A 1 85 ? -3.797 1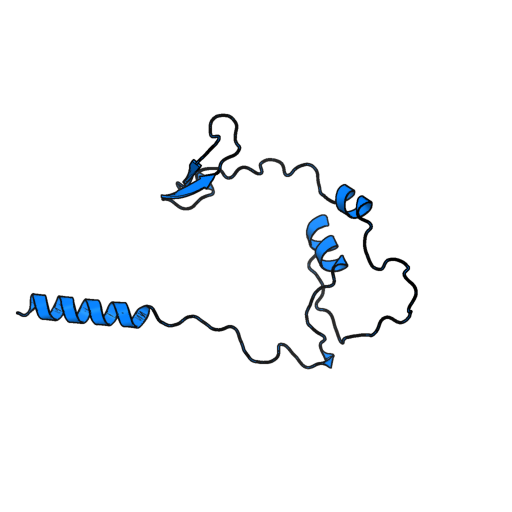4.492 -2.307 1.00 62.09 85 PRO A CA 1
ATOM 617 C C . PRO A 1 85 ? -5.061 13.696 -2.022 1.00 62.09 85 PRO A C 1
ATOM 619 O O . PRO A 1 85 ? -6.144 14.205 -2.307 1.00 62.09 85 PRO A O 1
ATOM 622 N N . VAL A 1 86 ? -4.899 12.452 -1.553 1.00 59.78 86 VAL A N 1
ATOM 623 C CA . VAL A 1 86 ? -5.977 11.459 -1.439 1.00 59.78 86 VAL A CA 1
ATOM 624 C C . VAL A 1 86 ? -7.233 12.138 -0.879 1.00 59.78 86 VAL A C 1
ATOM 626 O O . VAL A 1 86 ? -7.234 12.498 0.308 1.00 59.78 86 VAL A O 1
ATOM 629 N N . PRO A 1 87 ? -8.267 12.383 -1.713 1.00 51.59 87 PRO A N 1
ATOM 630 C CA . PRO A 1 87 ? -9.439 13.114 -1.269 1.00 51.59 87 PRO A CA 1
ATOM 631 C C . PRO A 1 87 ? -10.154 12.249 -0.233 1.00 51.59 87 PRO A C 1
ATOM 633 O O . PRO A 1 87 ? -10.511 11.111 -0.518 1.00 51.59 87 PRO A O 1
ATOM 636 N N . GLY A 1 88 ? -10.316 12.775 0.982 1.00 61.97 88 GLY A N 1
ATOM 637 C CA . GLY A 1 88 ? -11.006 12.062 2.060 1.00 61.97 88 GLY A CA 1
ATOM 638 C C . GLY A 1 88 ? -10.168 10.989 2.761 1.00 61.97 88 GLY A C 1
ATOM 639 O O . GLY A 1 88 ? -10.676 9.929 3.090 1.00 61.97 88 GLY A O 1
ATOM 640 N N . SER A 1 89 ? -8.890 11.249 3.042 1.00 58.69 89 SER A N 1
ATOM 641 C CA . SER A 1 89 ? -8.025 10.356 3.841 1.00 58.69 89 SER A CA 1
ATOM 642 C C . SER A 1 89 ? -8.341 10.365 5.349 1.00 58.69 89 SER A C 1
ATOM 644 O O . SER A 1 89 ? -7.486 10.049 6.175 1.00 58.69 89 SER A O 1
ATOM 646 N N . SER A 1 90 ? -9.565 10.732 5.727 1.00 68.31 90 SER A N 1
ATOM 647 C CA . SER A 1 90 ? -10.033 10.602 7.101 1.00 68.31 90 SER A CA 1
ATOM 648 C C . SER A 1 90 ? -10.999 9.435 7.182 1.00 68.31 90 SER A C 1
ATOM 650 O O . SER A 1 90 ? -11.975 9.391 6.448 1.00 68.31 90 SER A O 1
ATOM 652 N N . ALA A 1 91 ? -10.696 8.484 8.061 1.00 75.12 91 ALA A N 1
ATOM 653 C CA . ALA A 1 91 ? -11.653 7.454 8.422 1.00 75.12 91 ALA A CA 1
ATOM 654 C C . ALA A 1 91 ? -12.810 8.104 9.190 1.00 75.12 91 ALA A C 1
ATOM 656 O O . ALA A 1 91 ? -12.576 8.871 10.132 1.00 75.12 91 ALA A O 1
ATOM 657 N N . GLU A 1 92 ? -14.042 7.790 8.818 1.00 84.12 92 GLU A N 1
ATOM 658 C CA . GLU A 1 92 ? -15.210 8.122 9.618 1.00 84.12 92 GLU A CA 1
ATOM 659 C C . GLU A 1 92 ? -15.371 7.097 10.750 1.00 84.12 92 GLU A C 1
ATOM 661 O O . GLU A 1 92 ? -14.818 5.993 10.738 1.00 84.12 92 GLU A O 1
ATOM 666 N N . VAL A 1 93 ? -16.165 7.434 11.768 1.00 88.12 93 VAL A N 1
ATOM 667 C CA . VAL A 1 93 ? -16.497 6.474 12.839 1.00 88.12 93 VAL A CA 1
ATOM 668 C C . VAL A 1 93 ? -17.197 5.220 12.295 1.00 88.12 93 VAL A C 1
ATOM 670 O O . VAL A 1 93 ? -17.085 4.148 12.883 1.00 88.12 93 VAL A O 1
ATOM 673 N N . THR A 1 94 ? -17.859 5.332 11.146 1.00 89.69 94 THR A N 1
ATOM 674 C CA . THR A 1 94 ? -18.512 4.263 10.375 1.00 89.69 94 THR A CA 1
ATOM 675 C C . THR A 1 94 ? -17.546 3.374 9.594 1.00 89.69 94 THR A C 1
ATOM 677 O O . THR A 1 94 ? -17.954 2.293 9.184 1.00 89.69 94 THR A O 1
ATOM 680 N N . ASP A 1 95 ? -16.282 3.768 9.424 1.00 85.69 95 ASP A N 1
ATOM 681 C CA . ASP A 1 95 ? -15.264 2.959 8.734 1.00 85.69 95 ASP A CA 1
ATOM 682 C C . ASP A 1 95 ? -14.465 2.072 9.699 1.00 85.69 95 ASP A C 1
ATOM 684 O O . ASP A 1 95 ? -13.675 1.218 9.289 1.00 85.69 95 ASP A O 1
ATOM 688 N N . VAL A 1 96 ? -14.641 2.282 11.005 1.00 87.94 96 VAL A N 1
ATOM 689 C CA . VAL A 1 96 ? -13.849 1.637 12.050 1.00 87.94 96 VAL A CA 1
ATOM 690 C C . VAL A 1 96 ? -14.747 0.761 12.918 1.00 87.94 96 VAL A C 1
ATOM 692 O O . VAL A 1 96 ? -15.782 1.200 13.417 1.00 87.94 96 VAL A O 1
ATOM 695 N N . THR A 1 97 ? -14.320 -0.486 13.137 1.00 90.12 97 THR A N 1
ATOM 696 C CA . THR A 1 97 ? -15.040 -1.472 13.957 1.00 90.12 97 THR A CA 1
ATOM 697 C C . THR A 1 97 ? -15.399 -0.925 15.338 1.00 90.12 97 THR A C 1
ATOM 699 O O . THR A 1 97 ? -14.575 -0.271 15.994 1.00 90.12 97 THR A O 1
ATOM 702 N N . GLN A 1 98 ? -16.599 -1.253 15.814 1.00 94.75 98 GLN A N 1
ATOM 703 C CA . GLN A 1 98 ? -17.139 -0.780 17.080 1.00 94.75 98 GLN A CA 1
ATOM 704 C C . GLN A 1 98 ? -16.143 -0.905 18.244 1.00 94.75 98 GLN A C 1
ATOM 706 O O . GLN A 1 98 ? -15.561 -1.959 18.514 1.00 94.75 98 GLN A O 1
ATOM 711 N N . GLY A 1 99 ? -15.945 0.203 18.961 1.00 91.50 99 GLY A N 1
ATOM 712 C CA . GLY A 1 99 ? -15.092 0.258 20.152 1.00 91.50 99 GLY A CA 1
ATOM 713 C C . GLY A 1 99 ? -13.589 0.365 19.873 1.00 91.50 99 GLY A C 1
ATOM 714 O O . GLY A 1 99 ? -12.818 0.559 20.818 1.00 91.50 99 GLY A O 1
ATOM 715 N N . LYS A 1 100 ? -13.138 0.286 18.613 1.00 92.44 100 LYS A N 1
ATOM 716 C CA . LYS A 1 100 ? -11.731 0.525 18.255 1.00 92.44 100 LYS A CA 1
ATOM 717 C C . LYS A 1 100 ? -11.433 2.020 18.215 1.00 92.44 100 LYS A C 1
ATOM 719 O O . LYS A 1 100 ? -12.241 2.814 17.745 1.00 92.44 100 LYS A O 1
ATOM 724 N N . LYS A 1 101 ? -10.265 2.404 18.734 1.00 92.94 101 LYS A N 1
ATOM 725 C CA . LYS A 1 101 ? -9.791 3.790 18.714 1.00 92.94 101 LYS A CA 1
ATOM 726 C C . LYS A 1 101 ? -9.000 4.050 17.440 1.00 92.94 101 LYS A C 1
ATOM 728 O O . LYS A 1 101 ? -8.186 3.217 17.052 1.00 92.94 101 LYS A O 1
ATOM 733 N N . PHE A 1 102 ? -9.202 5.214 16.843 1.00 90.31 102 PHE A N 1
ATOM 734 C CA . PHE A 1 102 ? -8.414 5.699 15.713 1.00 90.31 102 PHE A CA 1
ATOM 735 C C . PHE A 1 102 ? -8.221 7.211 15.831 1.00 90.31 102 PHE A C 1
ATOM 737 O O . PHE A 1 102 ? -8.880 7.856 16.647 1.00 90.31 102 PHE A O 1
ATOM 744 N N . PHE A 1 103 ? -7.292 7.775 15.065 1.00 89.88 103 PHE A N 1
ATOM 745 C CA . PHE A 1 103 ? -7.039 9.212 15.063 1.00 89.88 103 PHE A CA 1
ATOM 746 C C . PHE A 1 103 ? -7.667 9.833 13.815 1.00 89.88 103 PHE A C 1
ATOM 748 O O . PHE A 1 103 ? -7.268 9.494 12.704 1.00 89.88 103 PHE A O 1
ATOM 755 N N . SER A 1 104 ? -8.649 10.714 13.996 1.00 87.44 104 SER A N 1
ATOM 756 C CA . SER A 1 104 ? -9.283 11.453 12.904 1.00 87.44 104 SER A CA 1
ATOM 757 C C . SER A 1 104 ? -8.562 12.776 12.663 1.00 87.44 104 SER A C 1
ATOM 759 O O . SER A 1 104 ? -8.161 13.470 13.603 1.00 87.44 104 SER A O 1
ATOM 761 N N . THR A 1 105 ? -8.411 13.120 11.386 1.00 84.94 105 THR A N 1
ATOM 762 C CA . THR A 1 105 ? -7.877 14.404 10.914 1.00 84.94 105 THR A CA 1
ATOM 763 C C . THR A 1 105 ? -8.969 15.338 10.388 1.00 84.94 105 THR A C 1
ATOM 765 O O . THR A 1 105 ? -8.658 16.388 9.825 1.00 84.94 105 THR A O 1
ATOM 768 N N . GLU A 1 106 ? -10.248 14.992 10.563 1.00 82.75 106 GLU A N 1
ATOM 769 C CA . GLU A 1 106 ? -11.355 15.826 10.090 1.00 82.75 106 GLU A CA 1
ATOM 770 C C . GLU A 1 106 ? -11.540 17.076 10.943 1.00 82.75 106 GLU A C 1
ATOM 772 O O . GLU A 1 106 ? -11.463 17.053 12.175 1.00 82.75 106 GLU A O 1
ATOM 777 N N . SER A 1 107 ? -11.863 18.187 10.283 1.00 80.12 107 SER A N 1
ATOM 778 C CA . SER A 1 107 ? -12.248 19.413 10.977 1.00 80.12 107 SER A CA 1
ATOM 779 C C . SER A 1 107 ? -13.545 19.185 11.763 1.00 80.12 107 SER A C 1
ATOM 781 O O . SER A 1 107 ? -14.558 18.799 11.191 1.00 80.12 107 SER A O 1
ATOM 783 N N . GLY A 1 108 ? -13.512 19.408 13.081 1.00 82.94 108 GLY A N 1
ATOM 784 C CA . GLY A 1 108 ? -14.641 19.158 13.994 1.00 82.94 108 GLY A CA 1
ATOM 785 C C . GLY A 1 108 ? -14.616 17.793 14.693 1.00 82.94 108 GLY A C 1
ATOM 786 O O . GLY A 1 108 ? -15.235 17.654 15.746 1.00 82.94 108 GLY A O 1
ATOM 787 N N . SER A 1 109 ? -13.824 16.844 14.187 1.00 84.25 109 SER A N 1
ATOM 788 C CA . SER A 1 109 ? -13.616 15.515 14.786 1.00 84.25 109 SER A CA 1
ATOM 789 C C . SER A 1 109 ? -12.132 15.198 15.017 1.00 84.25 109 SER A C 1
ATOM 791 O O . SER A 1 109 ? -11.777 14.052 15.288 1.00 84.25 109 SER A O 1
ATOM 793 N N . TRP A 1 110 ? -11.261 16.211 14.956 1.00 86.69 110 TRP A N 1
ATOM 794 C CA . TRP A 1 110 ? -9.814 16.072 15.112 1.00 86.69 110 TRP A CA 1
ATOM 795 C C . TRP A 1 110 ? -9.434 15.407 1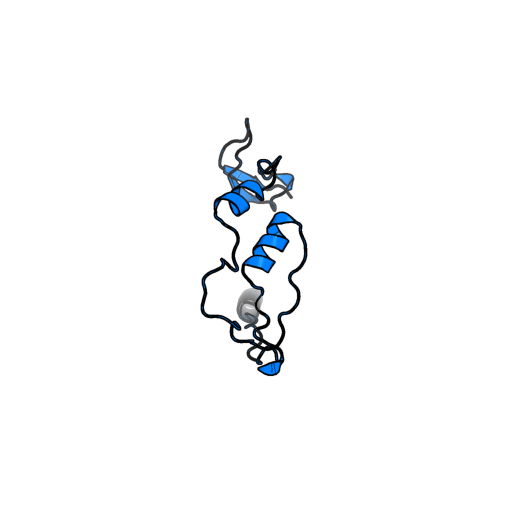6.440 1.00 86.69 110 TRP A C 1
ATOM 797 O O . TRP A 1 110 ? -9.805 15.881 17.517 1.00 86.69 110 TRP A O 1
ATOM 807 N N . GLY A 1 111 ? -8.632 14.346 16.371 1.00 88.31 111 GLY A N 1
ATOM 808 C CA . GLY A 1 111 ? -8.126 13.626 17.536 1.00 88.31 111 GLY A CA 1
ATOM 809 C C . GLY A 1 111 ? -8.631 12.191 17.639 1.00 88.31 111 GLY A C 1
ATOM 810 O O . GLY A 1 111 ? -9.041 11.573 16.660 1.00 88.31 111 GLY A O 1
ATOM 811 N N . VAL A 1 112 ? -8.548 11.624 18.845 1.00 92.44 112 VAL A N 1
ATOM 812 C CA . VAL A 1 112 ? -8.896 10.217 19.082 1.00 92.44 112 VAL A CA 1
ATOM 813 C C . VAL A 1 112 ? -10.412 10.022 19.025 1.00 92.44 112 VAL A C 1
ATOM 815 O O . VAL A 1 112 ? -11.138 10.500 19.893 1.00 92.44 112 VAL A O 1
ATOM 818 N N . GLN A 1 113 ? -10.865 9.244 18.049 1.00 93.75 113 GLN A N 1
ATOM 819 C CA . GLN A 1 113 ? -12.253 8.844 17.843 1.00 93.75 113 GLN A CA 1
ATOM 820 C C . GLN A 1 113 ? -12.459 7.362 18.171 1.00 93.75 113 GLN A C 1
ATOM 822 O O . GLN A 1 113 ? -11.508 6.624 18.452 1.00 93.75 113 GLN A O 1
ATOM 827 N N . THR A 1 114 ? -13.719 6.924 18.196 1.00 94.56 114 THR A N 1
ATOM 828 C CA . THR A 1 114 ? -14.088 5.518 18.424 1.00 94.56 114 THR A CA 1
ATOM 829 C C . THR A 1 114 ? -14.985 5.039 17.301 1.00 94.56 114 THR A C 1
ATOM 831 O O . THR A 1 114 ? -15.985 5.688 17.017 1.00 94.56 114 THR A O 1
ATOM 834 N N . GLY A 1 115 ? -14.636 3.906 16.703 1.00 92.88 115 GLY A N 1
ATOM 835 C CA . GLY A 1 115 ? -15.429 3.269 15.666 1.00 92.88 115 GLY A CA 1
ATOM 836 C C . GLY A 1 115 ? -16.813 2.836 16.148 1.00 92.88 115 GLY A C 1
ATOM 837 O O . GLY A 1 115 ? -17.003 2.524 17.333 1.00 92.88 115 GLY A O 1
ATOM 838 N N . THR A 1 116 ? -17.761 2.809 15.218 1.00 92.50 116 THR A N 1
ATOM 839 C CA . THR A 1 116 ? -19.179 2.479 15.417 1.00 92.50 116 THR A CA 1
ATOM 840 C C . THR A 1 116 ? -19.709 1.435 14.433 1.00 92.50 116 THR A C 1
ATOM 842 O O . THR A 1 116 ? -20.893 1.120 14.523 1.00 92.50 116 THR A O 1
ATOM 845 N N . TRP A 1 117 ? -18.880 0.927 13.512 1.00 84.31 117 TRP A N 1
ATOM 846 C CA . TRP A 1 117 ? -19.274 -0.111 12.551 1.00 84.31 117 TRP A CA 1
ATOM 847 C C . TRP A 1 117 ? -19.498 -1.473 13.208 1.00 84.31 117 TRP A C 1
ATOM 849 O O . TRP A 1 117 ? -18.627 -1.881 14.020 1.00 84.31 117 TRP A O 1
#

Sequence (117 aa):
MKIFLAVVLSAMFMAFMCGTGMAGDINPPGLPEDGSGMPTLLDIYNYLAQGTPAPTPGAFKEPDSEKGIGTMKTITEVYEAIPTPVPGSSAEVTDVTQGKKFFSTESGSWGVQTGTW

Secondary structure (DSSP, 8-state):
-HHHHHHHHHHHHHHHTT----PPP-S-SS-GGG---PPPHHHHHHHHHH-PPPPPP-S----S--S---SS--HHHHHHHS-SS-TT-S--GGGS-TT-EEEE-STTT-EEEE---